Protein AF-A0A2K3K942-F1 (afdb_monomer_lite)

Radius of gyration: 15.58 Å; chains: 1; bounding box: 43×33×28 Å

pLDDT: mean 85.95, std 12.64, range [50.66, 98.12]

Secondary structure (DSSP, 8-state):
----HHHHHHHH-S---SPP--PPPPPHHHHHHHHHHHH---HHHHHHHHHHTTSSEEEHHHHHHHHHIIIIII--HHHHHHHHHHHHHHHHT---TTSSEEEGGGGGGGS-SGGGGG--

InterPro domains:
  IPR019557 Aminotransferase-like, plant mobile domain [PF10536] (1-118)

Structure (mmCIF, N/CA/C/O backbone):
data_AF-A0A2K3K942-F1
#
_entry.id   AF-A0A2K3K942-F1
#
loop_
_atom_site.group_PDB
_atom_site.id
_atom_site.type_symbol
_atom_site.label_atom_id
_atom_site.label_alt_id
_atom_site.label_comp_id
_atom_site.label_asym_id
_atom_site.label_entity_id
_atom_site.label_seq_id
_atom_site.pdbx_PDB_ins_code
_atom_site.Cartn_x
_atom_site.Cartn_y
_atom_site.Cartn_z
_atom_site.occupancy
_atom_site.B_iso_or_equiv
_atom_site.auth_seq_id
_atom_site.auth_comp_id
_atom_site.auth_asym_id
_atom_site.auth_atom_id
_atom_site.pdbx_PDB_model_num
ATOM 1 N N . MET A 1 1 ? 29.417 2.235 -7.199 1.00 54.28 1 MET A N 1
ATOM 2 C CA . MET A 1 1 ? 29.453 0.776 -7.413 1.00 54.28 1 MET A CA 1
ATOM 3 C C . MET A 1 1 ? 28.053 0.394 -7.861 1.00 54.28 1 MET A C 1
ATOM 5 O O . MET A 1 1 ? 27.124 0.711 -7.128 1.00 54.28 1 MET A O 1
ATOM 9 N N . THR A 1 2 ? 27.887 -0.131 -9.074 1.00 69.81 2 THR A N 1
ATOM 10 C CA . THR A 1 2 ? 26.569 -0.403 -9.673 1.00 69.81 2 THR A CA 1
ATOM 11 C C . THR A 1 2 ? 26.481 -1.897 -9.932 1.00 69.81 2 THR A C 1
ATOM 13 O O . THR A 1 2 ? 27.292 -2.411 -10.691 1.00 69.81 2 THR A O 1
ATOM 16 N N . ILE A 1 3 ? 25.547 -2.579 -9.270 1.00 78.38 3 ILE A N 1
ATOM 17 C CA . ILE A 1 3 ? 25.235 -3.989 -9.528 1.00 78.38 3 ILE A CA 1
ATOM 18 C C . ILE A 1 3 ? 24.403 -4.058 -10.811 1.00 78.38 3 ILE A C 1
ATOM 20 O O . ILE A 1 3 ? 23.406 -3.344 -10.940 1.00 78.38 3 ILE A O 1
ATOM 24 N N . THR A 1 4 ? 24.829 -4.886 -11.758 1.00 85.19 4 THR A N 1
ATOM 25 C CA . THR A 1 4 ? 24.139 -5.142 -13.026 1.00 85.19 4 THR A CA 1
ATOM 26 C C . THR A 1 4 ? 23.286 -6.407 -12.947 1.00 85.19 4 THR A C 1
ATOM 28 O O . THR A 1 4 ? 23.370 -7.180 -11.994 1.00 85.19 4 THR A O 1
ATOM 31 N N . LEU A 1 5 ? 22.445 -6.633 -13.960 1.00 77.88 5 LEU A N 1
ATOM 32 C CA . LEU A 1 5 ? 21.646 -7.855 -14.042 1.00 77.88 5 LEU A CA 1
ATOM 33 C C . LEU A 1 5 ? 22.528 -9.111 -14.118 1.00 77.88 5 LEU A C 1
ATOM 35 O O . LEU A 1 5 ? 22.213 -10.103 -13.469 1.00 77.88 5 LEU A O 1
ATOM 39 N N . ASP A 1 6 ? 23.644 -9.042 -14.849 1.00 83.31 6 ASP A N 1
ATOM 40 C CA . ASP A 1 6 ? 24.624 -10.130 -14.941 1.00 83.31 6 ASP A CA 1
ATOM 41 C C . ASP A 1 6 ? 25.218 -10.461 -13.569 1.00 83.31 6 ASP A C 1
ATOM 43 O O . ASP A 1 6 ? 25.315 -11.636 -13.213 1.00 83.31 6 ASP A O 1
ATOM 47 N N . ASP A 1 7 ? 25.530 -9.443 -12.759 1.00 87.88 7 ASP A N 1
ATOM 48 C CA . ASP A 1 7 ? 26.014 -9.642 -11.389 1.00 87.88 7 ASP A CA 1
ATOM 49 C C . ASP A 1 7 ? 24.964 -10.360 -10.522 1.00 87.88 7 ASP A C 1
ATOM 51 O O . ASP A 1 7 ? 25.299 -11.271 -9.765 1.00 87.88 7 ASP A O 1
ATOM 55 N N . VAL A 1 8 ? 23.679 -10.003 -10.656 1.00 79.88 8 VAL A N 1
ATOM 56 C CA . VAL A 1 8 ? 22.571 -10.655 -9.929 1.00 79.88 8 VAL A CA 1
ATOM 57 C C . VAL A 1 8 ? 22.379 -12.104 -10.380 1.00 79.88 8 VAL A C 1
ATOM 59 O O . VAL A 1 8 ? 22.225 -12.987 -9.536 1.00 79.88 8 VAL A O 1
ATOM 62 N N . VAL A 1 9 ? 22.422 -12.369 -11.689 1.00 84.12 9 VAL A N 1
ATOM 63 C CA . VAL A 1 9 ? 22.339 -13.730 -12.246 1.00 84.12 9 VAL A CA 1
ATOM 64 C C . VAL A 1 9 ? 23.506 -14.582 -11.748 1.00 84.12 9 VAL A C 1
ATOM 66 O O . VAL A 1 9 ? 23.304 -15.734 -11.360 1.00 84.12 9 VAL A O 1
ATOM 69 N N . CYS A 1 10 ? 24.713 -14.014 -11.701 1.00 84.62 10 CYS A N 1
ATOM 70 C CA . CYS A 1 10 ? 25.900 -14.698 -11.192 1.00 84.62 10 CYS A CA 1
ATOM 71 C C . CYS A 1 10 ? 25.809 -14.988 -9.690 1.00 84.62 10 CYS A C 1
ATOM 73 O O . CYS A 1 10 ? 26.219 -16.064 -9.266 1.00 84.62 10 CYS A O 1
ATOM 75 N N . LEU A 1 11 ? 25.261 -14.065 -8.895 1.00 87.38 11 LEU A N 1
ATOM 76 C CA . LEU A 1 11 ? 25.101 -14.234 -7.448 1.00 87.38 11 LEU A CA 1
ATOM 77 C C . LEU A 1 11 ? 24.011 -15.242 -7.076 1.00 87.38 11 LEU A C 1
ATOM 79 O O . LEU A 1 11 ? 24.181 -16.008 -6.131 1.00 87.38 11 LEU A O 1
ATOM 83 N N . LEU A 1 12 ? 22.879 -15.217 -7.780 1.00 82.81 12 LEU A N 1
ATOM 84 C CA . LEU A 1 12 ? 21.724 -16.051 -7.445 1.00 82.81 12 LEU A CA 1
ATOM 85 C C . LEU A 1 12 ? 21.748 -17.412 -8.142 1.00 82.81 12 LEU A C 1
ATOM 87 O O . LEU A 1 12 ? 20.989 -18.295 -7.754 1.00 82.81 12 LEU A O 1
ATOM 91 N N . HIS A 1 13 ? 22.579 -17.582 -9.177 1.00 83.31 13 HIS A N 1
ATOM 92 C CA . HIS A 1 13 ? 22.549 -18.738 -10.080 1.00 83.31 13 HIS A CA 1
ATOM 93 C C . HIS A 1 13 ? 21.150 -19.014 -10.666 1.00 83.31 13 HIS A C 1
ATOM 95 O O . HIS A 1 13 ? 20.825 -20.143 -11.034 1.00 83.31 13 HIS A O 1
ATOM 101 N N . LEU A 1 14 ? 20.321 -17.971 -10.767 1.00 78.75 14 LEU A N 1
ATOM 102 C CA . LEU A 1 14 ? 18.968 -18.021 -11.309 1.00 78.75 14 LEU A CA 1
ATOM 103 C C . LEU A 1 14 ? 18.899 -17.130 -12.555 1.00 78.75 14 LEU A C 1
ATOM 105 O O . LEU A 1 14 ? 19.283 -15.959 -12.486 1.00 78.75 14 LEU A O 1
ATOM 109 N N . PRO A 1 15 ? 18.423 -17.648 -13.701 1.00 71.44 15 PRO A N 1
ATOM 110 C CA . PRO A 1 15 ? 18.254 -16.830 -14.891 1.00 71.44 15 PRO A CA 1
ATOM 111 C C . PRO A 1 15 ? 17.123 -15.825 -14.654 1.00 71.44 15 PRO A C 1
ATOM 113 O O . PRO A 1 15 ? 15.970 -16.214 -14.498 1.00 71.44 15 PRO A O 1
ATOM 116 N N . VAL A 1 16 ? 17.435 -14.529 -14.658 1.00 71.19 16 VAL A N 1
ATOM 117 C CA . VAL A 1 16 ? 16.412 -13.479 -14.571 1.00 71.19 16 VAL A CA 1
ATOM 118 C C . VAL A 1 16 ? 15.785 -13.310 -15.958 1.00 71.19 16 VAL A C 1
ATOM 120 O O . VAL A 1 16 ? 16.391 -12.712 -16.845 1.00 71.19 16 VAL A O 1
ATOM 123 N N . ARG A 1 17 ? 14.596 -13.889 -16.173 1.00 66.62 17 ARG A N 1
ATOM 124 C CA . ARG A 1 17 ? 13.886 -13.907 -17.472 1.00 66.62 17 ARG A CA 1
ATOM 125 C C . ARG A 1 17 ? 12.566 -13.127 -17.476 1.00 66.62 17 ARG A C 1
ATOM 127 O O . ARG A 1 17 ? 11.721 -13.354 -18.337 1.00 66.62 17 ARG A O 1
ATOM 134 N N . SER A 1 18 ? 12.415 -12.173 -16.563 1.00 64.19 18 SER A N 1
ATOM 135 C CA . SER A 1 18 ? 11.151 -11.464 -16.357 1.00 64.19 18 SER A CA 1
ATOM 136 C C . SER A 1 18 ? 11.117 -10.061 -16.978 1.00 64.19 18 SER A C 1
ATOM 138 O O . SER A 1 18 ? 12.139 -9.480 -17.351 1.00 64.19 18 SER A O 1
ATOM 140 N N . HIS A 1 19 ? 9.909 -9.503 -17.069 1.00 67.38 19 HIS A N 1
ATOM 141 C CA . HIS A 1 19 ? 9.670 -8.126 -17.482 1.00 67.38 19 HIS A CA 1
ATOM 142 C C . HIS A 1 19 ? 10.004 -7.172 -16.335 1.00 67.38 19 HIS A C 1
ATOM 144 O O . HIS A 1 19 ? 9.436 -7.263 -15.246 1.00 67.38 19 HIS A O 1
ATOM 150 N N . PHE A 1 20 ? 10.896 -6.214 -16.587 1.00 71.06 20 PHE A N 1
ATOM 151 C CA . PHE A 1 20 ? 11.169 -5.154 -15.623 1.00 71.06 20 PHE A CA 1
ATOM 152 C C . PHE A 1 20 ? 9.933 -4.283 -15.424 1.00 71.06 20 PHE A C 1
ATOM 154 O O . PHE A 1 20 ? 9.409 -3.692 -16.369 1.00 71.06 20 PHE A O 1
ATOM 161 N N . TYR A 1 21 ? 9.503 -4.152 -14.173 1.00 74.44 21 TYR A N 1
ATOM 162 C CA . TYR A 1 21 ? 8.497 -3.172 -13.805 1.00 74.44 21 TYR A CA 1
ATOM 163 C C . TYR A 1 21 ? 9.176 -1.829 -13.525 1.00 74.44 21 TYR A C 1
ATOM 165 O O . TYR A 1 21 ? 9.931 -1.691 -12.563 1.00 74.44 21 TYR A O 1
ATOM 173 N N . THR A 1 22 ? 8.910 -0.835 -14.375 1.00 80.19 22 THR A N 1
ATOM 174 C CA . THR A 1 22 ? 9.353 0.546 -14.145 1.00 80.19 22 THR A CA 1
ATOM 175 C C . THR A 1 22 ? 8.206 1.318 -13.494 1.00 80.19 22 THR A C 1
ATOM 177 O O . THR A 1 22 ? 7.234 1.641 -14.179 1.00 80.19 22 THR A O 1
ATOM 180 N N . PRO A 1 23 ? 8.268 1.608 -12.183 1.00 79.00 23 PRO A N 1
ATOM 181 C CA . PRO A 1 23 ? 7.175 2.273 -11.492 1.00 79.00 23 PRO A CA 1
ATOM 182 C C . PRO A 1 23 ? 7.074 3.742 -11.923 1.00 79.00 23 PRO A C 1
ATOM 184 O O . PRO A 1 23 ? 8.053 4.488 -11.879 1.00 79.00 23 PRO A O 1
ATOM 187 N N . VAL A 1 24 ? 5.870 4.184 -12.278 1.00 88.06 24 VAL A N 1
ATOM 188 C CA . VAL A 1 24 ? 5.585 5.596 -12.563 1.00 88.06 24 VAL A CA 1
ATOM 189 C C . VAL A 1 24 ? 5.166 6.287 -11.270 1.00 88.06 24 VAL A C 1
ATOM 191 O O . VAL A 1 24 ? 4.345 5.757 -10.525 1.00 88.06 24 VAL A O 1
ATOM 194 N N . SER A 1 25 ? 5.732 7.460 -10.983 1.00 89.25 25 SER A N 1
ATOM 195 C CA . SER A 1 25 ? 5.326 8.261 -9.824 1.00 89.25 25 SER A CA 1
ATOM 196 C C . SER A 1 25 ? 3.832 8.577 -9.877 1.00 89.25 25 SER A C 1
ATOM 198 O O . SER A 1 25 ? 3.313 8.958 -10.925 1.00 89.25 25 SER A O 1
ATOM 200 N N . VAL A 1 26 ? 3.156 8.453 -8.738 1.00 93.06 26 VAL A N 1
ATOM 201 C CA . VAL A 1 26 ? 1.724 8.743 -8.621 1.00 93.06 26 VAL A CA 1
ATOM 202 C C . VAL A 1 26 ? 1.502 10.100 -7.963 1.00 93.06 26 VAL A C 1
ATOM 204 O O . VAL A 1 26 ? 2.205 10.488 -7.028 1.00 93.06 26 VAL A O 1
ATOM 207 N N . THR A 1 27 ?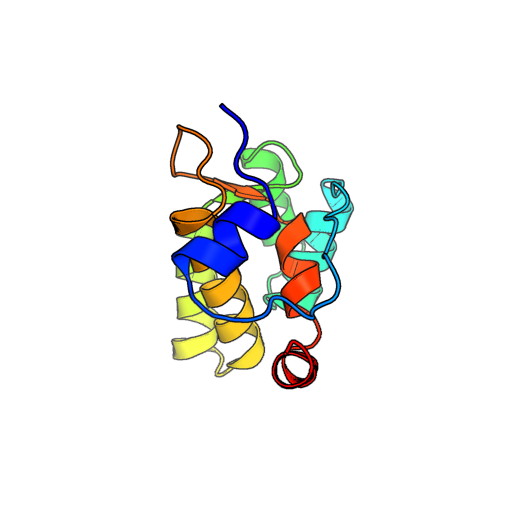 0.509 10.833 -8.455 1.00 96.06 27 THR A N 1
ATOM 208 C CA . THR A 1 27 ? -0.018 12.025 -7.780 1.00 96.06 27 THR A CA 1
ATOM 209 C C . THR A 1 27 ? -0.742 11.631 -6.491 1.00 96.06 27 THR A C 1
ATOM 211 O O . THR A 1 27 ? -1.089 10.467 -6.289 1.00 96.06 27 THR A O 1
ATOM 214 N N . GLN A 1 28 ? -1.016 12.606 -5.622 1.00 96.69 28 GLN A N 1
ATOM 215 C CA . GLN A 1 28 ? -1.814 12.370 -4.418 1.00 96.69 28 GLN A CA 1
ATOM 216 C C . GLN A 1 28 ? -3.189 11.774 -4.751 1.00 96.69 28 GLN A C 1
ATOM 218 O O . GLN A 1 28 ? -3.566 10.766 -4.167 1.00 96.69 28 GLN A O 1
ATOM 223 N N . GLU A 1 29 ? -3.906 12.341 -5.723 1.00 97.44 29 GLU A N 1
ATOM 224 C CA . GLU A 1 29 ? -5.234 11.852 -6.115 1.00 97.44 29 GLU A CA 1
ATOM 225 C C . GLU A 1 29 ? -5.189 10.408 -6.633 1.00 97.44 29 GLU A C 1
ATOM 227 O O . GLU A 1 29 ? -6.043 9.582 -6.308 1.00 97.44 29 GLU A O 1
ATOM 232 N N . GLN A 1 30 ? -4.142 10.064 -7.388 1.00 96.94 30 GLN A N 1
ATOM 233 C CA . GLN A 1 30 ? -3.917 8.689 -7.829 1.00 96.94 30 GLN A CA 1
ATOM 234 C C . GLN A 1 30 ? -3.602 7.761 -6.653 1.00 96.94 30 GLN A C 1
ATOM 236 O O . GLN A 1 30 ? -4.122 6.651 -6.617 1.00 96.94 30 GLN A O 1
ATOM 241 N N . ALA A 1 31 ? -2.804 8.197 -5.676 1.00 96.44 31 ALA A N 1
ATOM 242 C CA . ALA A 1 31 ? -2.531 7.413 -4.472 1.00 96.44 31 ALA A CA 1
ATOM 243 C C . ALA A 1 31 ? -3.803 7.170 -3.642 1.00 96.44 31 ALA A C 1
ATOM 245 O O . ALA A 1 31 ? -4.023 6.050 -3.182 1.00 96.44 31 ALA A O 1
ATOM 246 N N . VAL A 1 32 ? -4.670 8.180 -3.513 1.00 98.12 32 VAL A N 1
ATOM 247 C CA . VAL A 1 32 ? -5.985 8.050 -2.867 1.00 98.12 32 VAL A CA 1
ATOM 248 C C . VAL A 1 32 ? -6.856 7.050 -3.617 1.00 98.12 32 VAL A C 1
ATOM 250 O O . VAL A 1 32 ? -7.375 6.115 -3.013 1.00 98.12 32 VAL A O 1
ATOM 253 N N . THR A 1 33 ? -6.963 7.198 -4.937 1.00 97.75 33 THR A N 1
ATOM 254 C CA . THR A 1 33 ? -7.744 6.288 -5.788 1.00 97.75 33 THR A CA 1
ATOM 255 C C . THR A 1 33 ? -7.253 4.848 -5.651 1.00 97.75 33 THR A C 1
ATOM 257 O O . THR A 1 33 ? -8.051 3.934 -5.459 1.00 97.75 33 THR A O 1
ATOM 260 N N . LEU A 1 34 ? -5.934 4.646 -5.673 1.00 96.81 34 LEU A N 1
ATOM 261 C CA . LEU A 1 34 ? -5.305 3.340 -5.500 1.00 96.81 34 LEU A CA 1
ATOM 262 C C . LEU A 1 34 ? -5.606 2.733 -4.124 1.00 96.81 34 LEU A C 1
ATOM 264 O O . LEU A 1 34 ? -5.938 1.553 -4.045 1.00 96.81 34 LEU A O 1
ATOM 268 N N . ALA A 1 35 ? -5.536 3.519 -3.050 1.00 97.25 35 ALA A N 1
ATOM 269 C CA . ALA A 1 35 ? -5.880 3.058 -1.707 1.00 97.25 35 ALA A CA 1
ATOM 270 C C . ALA A 1 35 ? -7.357 2.648 -1.588 1.00 97.25 35 ALA A C 1
ATOM 272 O O . ALA A 1 35 ? -7.665 1.609 -1.004 1.00 97.25 35 ALA A O 1
ATOM 273 N N . VAL A 1 36 ? -8.270 3.423 -2.174 1.00 97.75 36 VAL A N 1
ATOM 274 C CA . VAL A 1 36 ? -9.701 3.088 -2.189 1.00 97.75 36 VAL A CA 1
ATOM 275 C C . VAL A 1 36 ? -9.947 1.797 -2.968 1.00 97.75 36 VAL A C 1
ATOM 277 O O . VAL A 1 36 ? -10.599 0.882 -2.467 1.00 97.75 36 VAL A O 1
ATOM 280 N N . GLU A 1 37 ? -9.391 1.700 -4.175 1.00 96.75 37 GLU A N 1
ATOM 281 C CA . GLU A 1 37 ? -9.623 0.576 -5.085 1.00 96.75 37 GLU A CA 1
ATOM 282 C C . GLU A 1 37 ? -8.987 -0.726 -4.580 1.00 96.75 37 GLU A C 1
ATOM 284 O O . GLU A 1 37 ? -9.612 -1.783 -4.622 1.00 96.75 37 GLU A O 1
ATOM 289 N N . LEU A 1 38 ? -7.739 -0.665 -4.109 1.00 96.56 38 LEU A N 1
ATOM 290 C CA . LEU A 1 38 ? -6.921 -1.858 -3.879 1.00 96.56 38 LEU A CA 1
ATOM 291 C C . LEU A 1 38 ? -6.751 -2.214 -2.399 1.00 96.56 38 LEU A C 1
ATOM 293 O O . LEU A 1 38 ? -6.510 -3.382 -2.096 1.00 96.56 38 LEU A O 1
ATOM 297 N N . LEU A 1 39 ? -6.884 -1.250 -1.481 1.00 96.56 39 LEU A N 1
ATOM 298 C CA . LEU A 1 39 ? -6.851 -1.500 -0.031 1.00 96.56 39 LEU A CA 1
ATOM 299 C C . LEU A 1 39 ? -8.246 -1.464 0.603 1.00 96.56 39 LEU A C 1
ATOM 301 O O . LEU A 1 39 ? -8.386 -1.778 1.784 1.00 96.56 39 LEU A O 1
ATOM 305 N N . GLY A 1 40 ? -9.286 -1.109 -0.156 1.00 95.88 40 GLY A N 1
ATOM 306 C CA . GLY A 1 40 ? -10.656 -1.043 0.351 1.00 95.88 40 GLY A CA 1
ATOM 307 C C . GLY A 1 40 ? -10.866 0.064 1.386 1.00 95.88 40 GLY A C 1
ATOM 308 O O . GLY A 1 40 ? -11.765 -0.051 2.225 1.00 95.88 40 GLY A O 1
ATOM 309 N N . GLU A 1 41 ? -10.028 1.100 1.349 1.00 96.56 41 GLU A N 1
ATOM 310 C CA . GLU A 1 41 ? -10.096 2.254 2.242 1.00 96.56 41 GLU A CA 1
ATOM 311 C C . GLU A 1 41 ? -11.175 3.248 1.805 1.00 96.56 41 GLU A C 1
ATOM 313 O O . GLU A 1 41 ? -11.607 3.276 0.653 1.00 96.56 41 GLU A O 1
ATOM 318 N N . SER A 1 42 ? -11.617 4.099 2.732 1.00 96.94 42 SER A N 1
ATOM 319 C CA . SER A 1 42 ? -12.489 5.219 2.364 1.00 96.94 42 SER A CA 1
ATOM 320 C C . SER A 1 42 ? -11.677 6.354 1.740 1.00 96.94 42 SER A C 1
ATOM 322 O O . SER A 1 42 ? -10.538 6.606 2.145 1.00 96.94 42 SER A O 1
ATOM 324 N N . TYR A 1 43 ? -12.282 7.073 0.791 1.00 97.81 43 TYR A N 1
ATOM 325 C CA . TYR A 1 43 ? -11.636 8.200 0.114 1.00 97.81 43 TYR A CA 1
ATOM 326 C C . TYR A 1 43 ? -11.122 9.247 1.109 1.00 97.81 43 TYR A C 1
ATOM 328 O O . TYR A 1 43 ? -9.965 9.646 1.041 1.00 97.81 43 TYR A O 1
ATOM 336 N N . GLU A 1 44 ? -11.943 9.639 2.087 1.00 97.25 44 GLU A N 1
ATOM 337 C CA . GLU A 1 44 ? -11.572 10.645 3.090 1.00 97.25 44 GLU A CA 1
ATOM 338 C C . GLU A 1 44 ? -10.381 10.211 3.953 1.00 97.25 44 GLU A C 1
ATOM 340 O O . GLU A 1 44 ? -9.498 11.016 4.260 1.00 97.25 44 GLU A O 1
ATOM 345 N N . PHE A 1 45 ? -10.336 8.933 4.337 1.00 95.94 45 PHE A N 1
ATOM 346 C CA . PHE A 1 45 ? -9.259 8.398 5.164 1.00 95.94 45 PHE A CA 1
ATOM 347 C C . PHE A 1 45 ? -7.952 8.285 4.376 1.00 95.94 45 PHE A C 1
ATOM 349 O O . PHE A 1 45 ? -6.900 8.704 4.862 1.00 95.94 45 PHE A O 1
ATOM 356 N N . ALA A 1 46 ? -8.029 7.810 3.132 1.00 97.00 46 ALA A N 1
ATOM 357 C CA . ALA A 1 46 ? -6.895 7.769 2.218 1.00 97.00 46 ALA A CA 1
ATOM 358 C C . ALA A 1 46 ? -6.379 9.180 1.882 1.00 97.00 46 ALA A C 1
ATOM 360 O O . ALA A 1 46 ? -5.168 9.409 1.870 1.00 97.00 46 ALA A O 1
ATOM 361 N N . LEU A 1 47 ? -7.270 10.154 1.672 1.00 97.50 47 LEU A N 1
ATOM 362 C CA . LEU A 1 47 ? -6.900 11.546 1.415 1.00 97.50 47 LEU A CA 1
ATOM 363 C C . LEU A 1 47 ? -6.183 12.173 2.611 1.00 97.50 47 LEU A C 1
ATOM 365 O O . LEU A 1 47 ? -5.174 12.858 2.435 1.00 97.50 47 LEU A O 1
ATOM 369 N N . ARG A 1 48 ? -6.679 11.932 3.828 1.00 96.69 48 ARG A N 1
ATOM 370 C CA . ARG A 1 48 ? -6.049 12.433 5.055 1.00 96.69 48 ARG A CA 1
ATOM 371 C C . ARG A 1 48 ? -4.641 11.872 5.224 1.00 96.69 48 ARG A C 1
ATOM 373 O O . ARG A 1 48 ? -3.718 12.641 5.488 1.00 96.69 48 ARG A O 1
ATOM 380 N N . GLU A 1 49 ? -4.484 10.564 5.046 1.00 96.12 49 GLU A N 1
ATOM 381 C CA . GLU A 1 49 ? -3.184 9.905 5.172 1.00 96.12 49 GLU A CA 1
ATOM 382 C C . GLU A 1 49 ? -2.194 10.424 4.126 1.00 96.12 49 GLU A C 1
ATOM 384 O O . GLU A 1 49 ? -1.117 10.912 4.466 1.00 96.12 49 GLU A O 1
ATOM 389 N N . THR A 1 50 ? -2.577 10.390 2.850 1.00 94.69 50 THR A N 1
ATOM 390 C CA . THR A 1 50 ? -1.714 10.837 1.747 1.00 94.69 50 THR A CA 1
ATOM 391 C C . THR A 1 50 ? -1.321 12.307 1.892 1.00 94.69 50 THR A C 1
ATOM 393 O O . THR A 1 50 ? -0.147 12.648 1.748 1.00 94.69 50 THR A O 1
ATOM 396 N N . SER A 1 51 ? -2.249 13.182 2.295 1.00 94.62 51 SER A N 1
ATOM 397 C CA . SER A 1 51 ? -1.947 14.592 2.594 1.00 94.62 51 SER A CA 1
ATOM 398 C C . SER A 1 51 ? -0.884 14.738 3.689 1.00 94.62 51 SER A C 1
ATOM 400 O O . SER A 1 51 ? 0.023 15.562 3.565 1.00 94.62 51 SER A O 1
ATOM 402 N N . ALA A 1 52 ? -0.952 13.920 4.745 1.00 92.94 52 ALA A N 1
ATOM 403 C CA . ALA A 1 52 ? 0.012 13.948 5.844 1.00 92.94 52 ALA A CA 1
ATOM 404 C C . ALA A 1 52 ? 1.404 13.428 5.434 1.00 92.94 52 ALA A C 1
ATOM 406 O O . ALA A 1 52 ? 2.423 13.891 5.954 1.00 92.94 52 ALA A O 1
ATOM 407 N N . GLN A 1 53 ? 1.470 12.500 4.474 1.00 89.44 53 GLN A N 1
ATOM 408 C CA . GLN A 1 53 ? 2.713 11.838 4.059 1.00 89.44 53 GLN A CA 1
ATOM 409 C C . GLN A 1 53 ? 3.372 12.434 2.803 1.00 89.44 53 GLN A C 1
ATOM 411 O O . GLN A 1 53 ? 4.298 11.832 2.264 1.00 89.44 53 GLN A O 1
ATOM 416 N N . ARG A 1 54 ? 3.003 13.661 2.399 1.00 86.62 54 ARG A N 1
ATOM 417 C CA . ARG A 1 54 ? 3.498 14.372 1.192 1.00 86.62 54 ARG A CA 1
ATOM 418 C C . ARG A 1 54 ? 2.933 13.839 -0.133 1.00 86.62 54 ARG A C 1
ATOM 420 O O . ARG A 1 54 ? 3.636 13.772 -1.140 1.00 86.62 54 ARG A O 1
ATOM 427 N N . GLY A 1 55 ? 1.654 13.494 -0.146 1.00 89.75 55 GLY A N 1
ATOM 428 C CA . GLY A 1 55 ? 0.913 13.119 -1.344 1.00 89.75 55 GLY A CA 1
ATOM 429 C C . GLY A 1 55 ? 1.038 11.634 -1.657 1.00 89.75 55 GLY A C 1
ATOM 430 O O . GLY A 1 55 ? 0.362 10.824 -1.043 1.00 89.75 55 GLY A O 1
ATOM 431 N N . GLY A 1 56 ? 1.885 11.260 -2.617 1.00 91.56 56 GLY A N 1
ATOM 432 C CA . GLY A 1 56 ? 1.973 9.896 -3.170 1.00 91.56 56 GLY A CA 1
ATOM 433 C C . GLY A 1 56 ? 2.463 8.791 -2.219 1.00 91.56 56 GLY A C 1
ATOM 434 O O . GLY A 1 56 ? 2.865 7.729 -2.683 1.00 91.56 56 GLY A O 1
ATOM 435 N N . TYR A 1 57 ? 2.464 9.024 -0.909 1.00 92.19 57 TYR A N 1
ATOM 436 C CA . TYR A 1 57 ? 2.978 8.115 0.109 1.00 92.19 57 TYR A CA 1
ATOM 437 C C . TYR A 1 57 ? 1.909 7.809 1.156 1.00 92.19 57 TYR A C 1
ATOM 439 O O . TYR A 1 57 ? 0.972 8.575 1.362 1.00 92.19 57 TYR A O 1
ATOM 447 N N . CYS A 1 58 ? 2.105 6.710 1.870 1.00 92.31 58 CYS A N 1
ATOM 448 C CA . CYS A 1 58 ? 1.362 6.351 3.074 1.00 92.31 58 CYS A CA 1
ATOM 449 C C . CYS A 1 58 ? 2.341 5.863 4.146 1.00 92.31 58 CYS A C 1
ATOM 451 O O . CYS A 1 58 ? 3.468 5.469 3.833 1.00 92.31 58 CYS A O 1
ATOM 453 N N . SER A 1 59 ? 1.957 5.923 5.416 1.00 92.19 59 SER A N 1
ATOM 454 C CA . SER A 1 59 ? 2.793 5.408 6.496 1.00 92.19 59 SER A CA 1
ATOM 455 C C . SER A 1 59 ? 2.695 3.887 6.606 1.00 92.19 59 SER A C 1
ATOM 457 O O . SER A 1 59 ? 1.662 3.279 6.316 1.00 92.19 59 SER A O 1
ATOM 459 N N . GLN A 1 60 ? 3.773 3.257 7.075 1.00 90.06 60 GLN A N 1
ATOM 460 C CA . GLN A 1 60 ? 3.764 1.819 7.364 1.00 90.06 60 GLN A CA 1
ATOM 461 C C . GLN A 1 60 ? 2.746 1.457 8.451 1.00 90.06 60 GLN A C 1
ATOM 463 O O . GLN A 1 60 ? 2.082 0.430 8.348 1.00 90.06 60 GLN A O 1
ATOM 468 N N . GLN A 1 61 ? 2.586 2.317 9.463 1.00 92.19 61 GLN A N 1
ATOM 469 C CA . GLN A 1 61 ? 1.583 2.121 10.509 1.00 92.19 61 GLN A CA 1
ATOM 470 C C . GLN A 1 61 ? 0.174 2.069 9.909 1.00 92.19 61 GLN A C 1
ATOM 472 O O . GLN A 1 61 ? -0.578 1.136 10.181 1.00 92.19 61 GLN A O 1
ATOM 477 N N . TRP A 1 62 ? -0.163 3.030 9.049 1.00 95.00 62 TRP A N 1
ATOM 478 C CA . TRP A 1 62 ? -1.468 3.075 8.401 1.00 95.00 62 TRP A CA 1
ATOM 479 C C . TRP A 1 62 ? -1.734 1.833 7.536 1.00 95.00 62 TRP A C 1
ATOM 481 O O . TRP A 1 62 ? -2.826 1.265 7.593 1.00 95.00 62 TRP A O 1
ATOM 491 N N . LEU A 1 63 ? -0.724 1.353 6.799 1.00 94.62 63 LEU A N 1
ATOM 492 C CA . LEU A 1 63 ? -0.818 0.103 6.033 1.00 94.62 63 LEU A CA 1
ATOM 493 C C . LEU A 1 63 ? -1.038 -1.118 6.928 1.00 94.62 63 LEU A C 1
ATOM 495 O O . LEU A 1 63 ? -1.852 -1.980 6.594 1.00 94.62 63 LEU A O 1
ATOM 499 N N . TYR A 1 64 ? -0.346 -1.194 8.065 1.00 94.12 64 TYR A N 1
ATOM 500 C CA . TYR A 1 64 ? -0.518 -2.286 9.019 1.00 94.12 64 TYR A CA 1
ATOM 501 C C . TYR A 1 64 ? -1.935 -2.311 9.600 1.00 94.12 64 TYR A C 1
ATOM 503 O O . TYR A 1 64 ? -2.574 -3.363 9.645 1.00 94.12 64 TYR A O 1
ATOM 511 N N . GLU A 1 65 ? -2.467 -1.150 9.980 1.00 95.56 65 GLU A N 1
ATOM 512 C CA . GLU A 1 65 ? -3.842 -1.035 10.462 1.00 95.56 65 GLU A CA 1
ATOM 513 C C . GLU A 1 65 ? -4.860 -1.383 9.364 1.00 95.56 65 GLU A C 1
ATOM 515 O O . GLU A 1 65 ? -5.838 -2.082 9.630 1.00 95.56 65 GLU A O 1
ATOM 520 N N . SER A 1 66 ? -4.622 -0.947 8.121 1.00 95.69 66 SER A N 1
ATOM 521 C CA . SER A 1 66 ? -5.442 -1.312 6.957 1.00 95.69 66 SER A CA 1
ATOM 522 C C . SER A 1 66 ? -5.468 -2.825 6.737 1.00 95.69 66 SER A C 1
ATOM 524 O O . SER A 1 66 ? -6.539 -3.425 6.611 1.00 95.69 66 SER A O 1
ATOM 526 N N . TYR A 1 67 ? -4.297 -3.466 6.776 1.00 96.06 67 TYR A N 1
ATOM 527 C CA . TYR A 1 67 ? -4.158 -4.918 6.713 1.00 96.06 67 TYR A CA 1
ATOM 528 C C . TYR A 1 67 ? -4.958 -5.603 7.825 1.00 96.06 67 TYR A C 1
ATOM 530 O O . TYR A 1 67 ? -5.775 -6.478 7.538 1.00 96.06 67 TYR A O 1
ATOM 538 N N . GLN A 1 68 ? -4.784 -5.180 9.080 1.00 97.06 68 GLN A N 1
ATOM 539 C CA . GLN A 1 68 ? -5.488 -5.770 10.218 1.00 97.06 68 GLN A CA 1
ATOM 540 C C . GLN A 1 68 ? -7.007 -5.604 10.114 1.00 97.06 68 GLN A C 1
ATOM 542 O O . GLN A 1 68 ? -7.735 -6.558 10.386 1.00 97.06 68 GLN A O 1
ATOM 547 N N . ARG A 1 69 ? -7.499 -4.428 9.700 1.00 96.69 69 ARG A N 1
ATOM 548 C CA . ARG A 1 69 ? -8.936 -4.198 9.475 1.00 96.69 69 ARG A CA 1
ATOM 549 C C . ARG A 1 69 ? -9.477 -5.120 8.391 1.00 96.69 69 ARG A C 1
ATOM 551 O O . ARG A 1 69 ? -10.479 -5.803 8.599 1.00 96.69 69 ARG A O 1
ATOM 558 N N . ASN A 1 70 ? -8.796 -5.189 7.254 1.00 97.00 70 ASN A N 1
ATOM 559 C CA . ASN A 1 70 ? -9.229 -6.028 6.145 1.00 97.00 70 ASN A CA 1
ATOM 560 C C . ASN A 1 70 ? -9.190 -7.524 6.486 1.00 97.00 70 ASN A C 1
ATOM 562 O O . ASN A 1 70 ? -10.141 -8.232 6.156 1.00 97.00 70 ASN A O 1
ATOM 566 N N . ALA A 1 71 ? -8.149 -7.995 7.175 1.00 96.50 71 ALA A N 1
ATOM 567 C CA . ALA A 1 71 ? -7.982 -9.402 7.534 1.00 96.50 71 ALA A CA 1
ATOM 568 C C . ALA A 1 71 ? -8.914 -9.847 8.672 1.00 96.50 71 ALA A C 1
ATOM 570 O O . ALA A 1 71 ? -9.539 -10.899 8.570 1.00 96.50 71 ALA A O 1
ATOM 571 N N . ASN A 1 72 ? -9.021 -9.052 9.742 1.00 96.38 72 ASN A N 1
ATOM 572 C CA . ASN A 1 72 ? -9.661 -9.489 10.987 1.00 96.38 72 ASN A CA 1
ATOM 573 C C . ASN A 1 72 ? -11.108 -9.007 11.144 1.00 96.38 72 ASN A C 1
ATOM 575 O O . ASN A 1 72 ? -11.886 -9.665 11.828 1.00 96.38 72 ASN A O 1
ATOM 579 N N . LEU A 1 73 ? -11.470 -7.859 10.558 1.00 95.56 73 LEU A N 1
ATOM 580 C CA . LEU A 1 73 ? -12.805 -7.266 10.715 1.00 95.56 73 LEU A CA 1
ATOM 581 C C . LEU A 1 73 ? -13.676 -7.456 9.471 1.00 95.56 73 LEU A C 1
ATOM 583 O O . LEU A 1 73 ? -14.847 -7.803 9.596 1.00 95.56 73 LEU A O 1
ATOM 587 N N . TYR A 1 74 ? -13.125 -7.224 8.276 1.00 96.00 74 TYR A N 1
ATOM 588 C CA . TYR A 1 74 ? -13.924 -7.191 7.044 1.00 96.00 74 TYR A CA 1
ATOM 589 C C . TYR A 1 74 ? -13.869 -8.471 6.203 1.00 96.00 74 TYR A C 1
ATOM 591 O O . TYR A 1 74 ? -14.679 -8.613 5.290 1.00 96.00 74 TYR A O 1
ATOM 599 N N . GLY A 1 75 ? -12.917 -9.377 6.455 1.00 93.94 75 GLY A N 1
ATOM 600 C CA . GLY A 1 75 ? -12.715 -10.581 5.637 1.00 93.94 75 GLY A CA 1
ATOM 601 C C . GLY A 1 75 ? -12.303 -10.286 4.186 1.00 93.94 75 GLY A C 1
ATOM 602 O O . GLY A 1 75 ? -12.510 -11.109 3.296 1.00 93.94 75 GLY A O 1
ATOM 603 N N . ARG A 1 76 ? -11.737 -9.103 3.918 1.00 95.44 76 ARG A N 1
ATOM 604 C CA . ARG A 1 76 ? -11.303 -8.656 2.584 1.00 95.44 76 ARG A CA 1
ATOM 605 C C . ARG A 1 76 ? -9.859 -9.082 2.332 1.00 95.44 76 ARG A C 1
ATOM 607 O O . ARG A 1 76 ? -8.946 -8.254 2.325 1.00 95.44 76 ARG A O 1
ATOM 614 N N . PHE A 1 77 ? -9.647 -10.382 2.148 1.00 94.12 77 PHE A N 1
ATOM 615 C CA . PHE A 1 77 ? -8.302 -10.957 2.063 1.00 94.12 77 PHE A CA 1
ATOM 616 C C . PHE A 1 77 ? -7.471 -10.423 0.895 1.00 94.12 77 PHE A C 1
ATOM 618 O O . PHE A 1 77 ? -6.276 -10.220 1.073 1.00 94.12 77 PHE A O 1
ATOM 625 N N . ASP A 1 78 ? -8.082 -10.090 -0.244 1.00 93.69 78 ASP A N 1
ATOM 626 C CA . ASP A 1 78 ? -7.347 -9.483 -1.360 1.00 93.69 78 ASP A CA 1
ATOM 627 C C . ASP A 1 78 ? -6.797 -8.095 -0.996 1.00 93.69 78 ASP A C 1
ATOM 629 O O . ASP A 1 78 ? -5.660 -7.761 -1.323 1.00 93.69 78 ASP A O 1
ATOM 633 N N . CYS A 1 79 ? -7.580 -7.282 -0.280 1.00 95.69 79 CYS A N 1
ATOM 634 C CA . CYS A 1 79 ? -7.138 -5.969 0.203 1.00 95.69 79 CYS A CA 1
ATOM 635 C C . CYS A 1 79 ? -6.035 -6.120 1.257 1.00 95.69 79 CYS A C 1
ATOM 637 O O . CYS 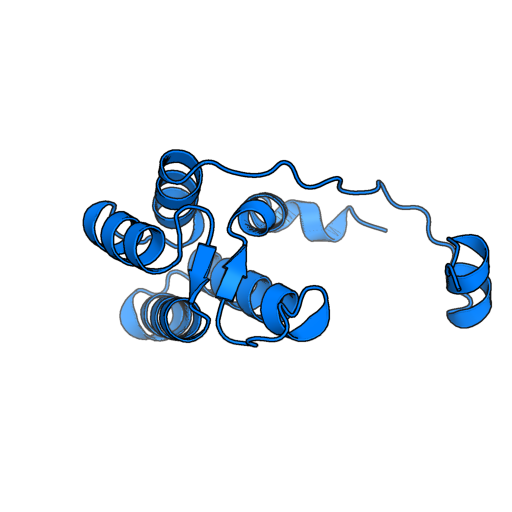A 1 79 ? -5.019 -5.426 1.207 1.00 95.69 79 CYS A O 1
ATOM 639 N N . ALA A 1 80 ? -6.207 -7.072 2.179 1.00 95.94 80 AL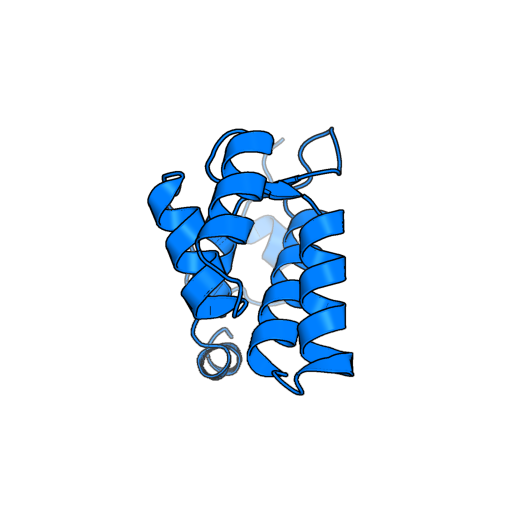A A N 1
ATOM 640 C CA . ALA A 1 80 ? -5.201 -7.395 3.183 1.00 95.94 80 ALA A CA 1
ATOM 641 C C . ALA A 1 80 ? -3.886 -7.857 2.530 1.00 95.94 80 ALA A C 1
ATOM 643 O O . ALA A 1 80 ? -2.819 -7.353 2.875 1.00 95.94 80 ALA A O 1
ATOM 644 N N . ALA A 1 81 ? -3.953 -8.750 1.541 1.00 94.81 81 ALA A N 1
ATOM 645 C CA . ALA A 1 81 ? -2.790 -9.238 0.811 1.00 94.81 81 ALA A CA 1
ATOM 646 C C . ALA A 1 81 ? -2.034 -8.089 0.126 1.00 94.81 81 ALA A C 1
ATOM 648 O O . ALA A 1 81 ? -0.822 -7.975 0.301 1.00 94.81 81 ALA A O 1
ATOM 649 N N . ARG A 1 82 ? -2.737 -7.185 -0.572 1.00 95.25 82 ARG A N 1
ATOM 650 C CA . ARG A 1 82 ? -2.118 -6.006 -1.208 1.00 95.25 82 ARG A CA 1
ATOM 651 C C . ARG A 1 82 ? -1.475 -5.062 -0.192 1.00 95.25 82 ARG A C 1
ATOM 653 O O . ARG A 1 82 ? -0.359 -4.603 -0.422 1.00 95.25 82 ARG A O 1
ATOM 660 N N . GLY A 1 83 ? -2.137 -4.813 0.940 1.00 94.88 83 GLY A N 1
ATOM 661 C CA . GLY A 1 83 ? -1.586 -4.000 2.030 1.00 94.88 83 GLY A CA 1
ATOM 662 C C . GLY A 1 83 ? -0.318 -4.608 2.630 1.00 94.88 83 GLY A C 1
ATOM 663 O O . GLY A 1 83 ? 0.683 -3.912 2.805 1.00 94.88 83 GLY A O 1
ATOM 664 N N . TRP A 1 84 ? -0.322 -5.922 2.866 1.00 92.69 84 TRP A N 1
ATOM 665 C CA . TRP A 1 84 ? 0.839 -6.656 3.370 1.00 92.69 84 TRP A CA 1
ATOM 666 C C . TRP A 1 84 ? 2.008 -6.646 2.379 1.00 92.69 84 TRP A C 1
ATOM 668 O O . TRP A 1 84 ? 3.138 -6.343 2.759 1.00 92.69 84 TRP A O 1
ATOM 678 N N . MET A 1 85 ? 1.747 -6.927 1.100 1.00 91.94 85 MET A N 1
ATOM 679 C CA . MET A 1 85 ? 2.772 -6.903 0.052 1.00 91.94 85 MET A CA 1
ATOM 680 C C . MET A 1 85 ? 3.387 -5.510 -0.109 1.00 91.94 85 MET A C 1
ATOM 682 O O . MET A 1 85 ? 4.611 -5.387 -0.192 1.00 91.94 85 MET A O 1
ATOM 686 N N . LEU A 1 86 ? 2.564 -4.455 -0.082 1.00 92.06 86 LEU A N 1
ATOM 687 C CA . LEU A 1 86 ? 3.054 -3.080 -0.131 1.00 92.06 86 LEU A CA 1
ATOM 688 C C . LEU A 1 86 ? 3.947 -2.759 1.074 1.00 92.06 86 LEU A C 1
ATOM 690 O O . LEU A 1 86 ? 5.024 -2.187 0.901 1.00 92.06 86 LEU A O 1
ATOM 694 N N . MET A 1 87 ? 3.543 -3.171 2.277 1.00 89.69 87 MET A N 1
ATOM 695 C CA . MET A 1 87 ? 4.353 -3.000 3.483 1.00 89.69 87 MET A CA 1
ATOM 696 C C . MET A 1 87 ? 5.700 -3.725 3.361 1.00 89.69 87 MET A C 1
ATOM 698 O O . MET A 1 87 ? 6.739 -3.124 3.625 1.00 89.69 87 MET A O 1
ATOM 702 N N . MET A 1 88 ? 5.711 -4.974 2.881 1.00 87.88 88 MET A N 1
ATOM 703 C CA . MET A 1 88 ? 6.945 -5.736 2.659 1.00 87.88 88 MET A CA 1
ATOM 704 C C . MET A 1 88 ? 7.889 -5.030 1.684 1.00 87.88 88 MET A C 1
ATOM 706 O O . MET A 1 88 ? 9.076 -4.897 1.983 1.00 87.88 88 MET A O 1
ATOM 710 N N . VAL A 1 89 ? 7.381 -4.523 0.55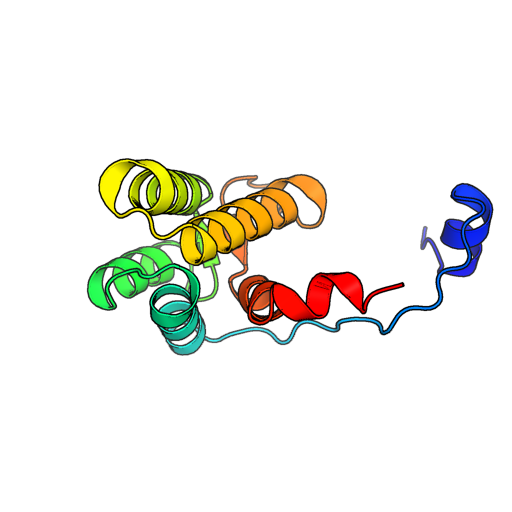7 1.00 85.94 89 VAL A N 1
ATOM 711 C CA . VAL A 1 89 ? 8.190 -3.765 -0.414 1.00 85.94 89 VAL A CA 1
ATOM 712 C C . VAL A 1 89 ? 8.756 -2.482 0.198 1.00 85.94 89 VAL A C 1
ATOM 714 O O . VAL A 1 89 ? 9.940 -2.187 0.011 1.00 85.94 89 VAL A O 1
ATOM 717 N N . GLY A 1 90 ? 7.953 -1.761 0.984 1.00 83.25 90 GLY A N 1
ATOM 718 C CA . GLY A 1 90 ? 8.396 -0.575 1.716 1.00 83.25 90 GLY A CA 1
ATOM 719 C C . GLY A 1 90 ? 9.483 -0.857 2.759 1.00 83.25 90 GLY A C 1
ATOM 720 O O . GLY A 1 90 ? 10.366 -0.025 2.951 1.00 83.25 90 GLY A O 1
ATOM 721 N N . CYS A 1 91 ? 9.453 -2.027 3.405 1.00 76.50 91 CYS A N 1
ATOM 722 C CA . CYS A 1 91 ? 10.437 -2.432 4.414 1.00 76.50 91 CYS A CA 1
ATOM 723 C C . CYS A 1 91 ? 11.730 -3.024 3.826 1.00 76.50 91 CYS A C 1
ATOM 725 O O . CYS A 1 91 ? 12.773 -2.934 4.468 1.00 76.50 91 CYS A O 1
ATOM 727 N N . THR A 1 92 ? 11.671 -3.663 2.651 1.00 74.38 92 THR A N 1
ATOM 728 C CA . THR A 1 92 ? 12.776 -4.501 2.137 1.00 74.38 92 THR A CA 1
ATOM 729 C C . THR A 1 92 ? 13.511 -3.918 0.934 1.00 74.38 92 THR A C 1
ATOM 731 O O . THR A 1 92 ? 14.728 -4.054 0.857 1.00 74.38 92 THR A O 1
ATOM 734 N N . ILE A 1 93 ? 12.807 -3.276 -0.003 1.00 65.25 9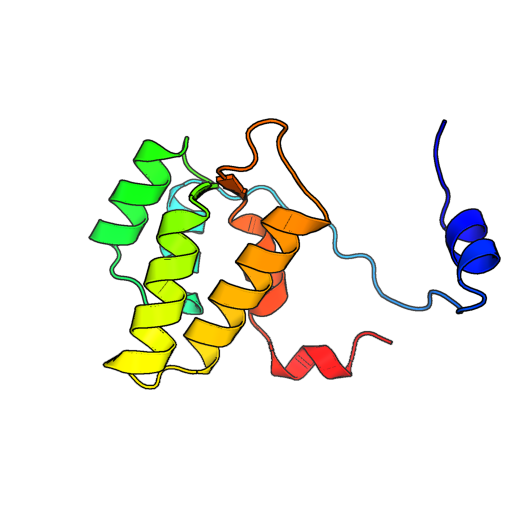3 ILE A N 1
ATOM 735 C CA . ILE A 1 93 ? 13.381 -2.900 -1.309 1.00 65.25 93 ILE A CA 1
ATOM 736 C C . ILE A 1 93 ? 13.631 -1.386 -1.393 1.00 65.25 93 ILE A C 1
ATOM 738 O O . ILE A 1 93 ? 14.488 -0.942 -2.153 1.00 65.25 93 ILE A O 1
ATOM 742 N N . LEU A 1 94 ? 12.886 -0.574 -0.632 1.00 60.22 94 LEU A N 1
ATOM 743 C CA . LEU A 1 94 ? 12.726 0.860 -0.914 1.00 60.22 94 LEU A CA 1
ATOM 744 C C . LEU A 1 94 ? 12.688 1.733 0.334 1.00 60.22 94 LEU A C 1
ATOM 746 O O . LEU A 1 94 ? 11.973 2.738 0.370 1.00 60.22 94 LEU A O 1
ATOM 750 N N . THR A 1 95 ? 13.443 1.351 1.357 1.00 52.12 95 THR A N 1
ATOM 751 C CA . THR A 1 95 ? 13.584 2.159 2.561 1.00 52.12 95 THR A CA 1
ATOM 752 C C . THR A 1 95 ? 14.168 3.524 2.197 1.00 52.12 95 THR A C 1
ATOM 754 O O . THR A 1 95 ? 15.369 3.729 2.034 1.00 52.12 95 THR A O 1
ATOM 757 N N . ASP A 1 96 ? 13.278 4.509 2.096 1.00 55.03 96 ASP A N 1
ATOM 758 C CA . ASP A 1 96 ? 13.562 5.855 2.565 1.00 55.03 96 ASP A CA 1
ATOM 759 C C . ASP A 1 96 ? 14.284 5.714 3.922 1.00 55.03 96 ASP A C 1
ATOM 761 O O . ASP A 1 96 ? 13.860 4.929 4.774 1.00 55.03 96 ASP A O 1
ATOM 765 N N . LYS A 1 97 ? 15.383 6.458 4.128 1.00 56.44 97 LYS A N 1
ATOM 766 C CA . LYS A 1 97 ? 16.158 6.473 5.386 1.00 56.44 97 LYS A CA 1
ATOM 767 C C . LYS A 1 97 ? 15.292 6.649 6.644 1.00 56.44 97 LYS A C 1
ATOM 769 O O . LYS A 1 97 ? 15.763 6.346 7.736 1.00 56.44 97 LYS A O 1
ATOM 774 N N . SER A 1 98 ? 14.072 7.163 6.511 1.00 62.47 98 SER A N 1
ATOM 775 C CA . SER A 1 98 ? 13.105 7.349 7.585 1.00 62.47 98 SER A CA 1
ATOM 776 C C . SER A 1 98 ? 12.416 6.065 8.049 1.00 62.47 98 SER A C 1
ATOM 778 O O . SER A 1 98 ? 11.856 6.089 9.137 1.00 62.47 98 SER A O 1
ATOM 780 N N . TYR A 1 99 ? 12.416 4.975 7.266 1.00 65.12 99 TYR A N 1
ATOM 781 C CA . TYR A 1 99 ? 11.698 3.716 7.547 1.00 65.12 99 TYR A CA 1
ATOM 782 C C . TYR A 1 99 ? 10.192 3.863 7.839 1.00 65.12 99 TYR A C 1
ATOM 784 O O . TYR A 1 99 ? 9.564 2.921 8.304 1.00 65.12 99 TYR A O 1
ATOM 792 N N . THR A 1 100 ? 9.581 5.024 7.589 1.00 80.69 100 THR A N 1
ATOM 793 C CA . THR A 1 100 ? 8.213 5.305 8.071 1.00 80.69 100 THR A CA 1
ATOM 794 C C . THR A 1 100 ? 7.168 5.346 6.967 1.00 80.69 100 THR A C 1
ATOM 796 O O . THR A 1 100 ? 5.974 5.267 7.259 1.00 80.69 100 THR A O 1
ATOM 799 N N . ARG A 1 101 ? 7.591 5.461 5.703 1.00 86.94 101 ARG A N 1
ATOM 800 C CA . ARG A 1 101 ? 6.714 5.749 4.562 1.00 86.94 101 ARG A CA 1
ATOM 801 C C . ARG A 1 101 ? 6.917 4.768 3.424 1.00 86.94 101 ARG A C 1
ATOM 803 O O . ARG A 1 101 ? 8.026 4.303 3.180 1.00 86.94 101 ARG A O 1
ATOM 810 N N . VAL A 1 102 ? 5.836 4.511 2.700 1.00 89.44 102 VAL A N 1
ATOM 811 C CA . VAL A 1 102 ? 5.800 3.648 1.525 1.00 89.44 102 VAL A CA 1
ATOM 812 C C . VAL A 1 102 ? 5.158 4.407 0.371 1.00 89.44 102 VAL A C 1
ATOM 814 O O . VAL A 1 102 ? 4.112 5.036 0.527 1.00 89.44 102 VAL A O 1
ATOM 817 N N . ASP A 1 103 ? 5.816 4.377 -0.784 1.00 91.50 103 ASP A N 1
ATOM 818 C CA . ASP A 1 103 ? 5.345 5.014 -2.015 1.00 91.50 103 ASP A CA 1
ATOM 819 C C . ASP A 1 103 ? 4.162 4.220 -2.597 1.00 91.50 103 ASP A C 1
ATOM 821 O O . ASP A 1 103 ? 4.259 3.013 -2.835 1.00 91.50 103 ASP A O 1
ATOM 825 N N . ALA A 1 104 ? 3.031 4.884 -2.828 1.00 92.69 104 ALA A N 1
ATOM 826 C CA . ALA A 1 104 ? 1.804 4.239 -3.283 1.00 92.69 104 ALA A CA 1
ATOM 827 C C . ALA A 1 104 ? 1.897 3.715 -4.727 1.00 92.69 104 ALA A C 1
ATOM 829 O O . ALA A 1 104 ? 1.090 2.871 -5.120 1.00 92.69 104 ALA A O 1
ATOM 830 N N . LYS A 1 105 ? 2.894 4.135 -5.523 1.00 91.50 105 LYS A N 1
ATOM 831 C CA . LYS A 1 105 ? 3.062 3.651 -6.909 1.00 91.50 105 LYS A CA 1
ATOM 832 C C . LYS A 1 105 ? 3.258 2.138 -7.020 1.00 91.50 105 LYS A C 1
ATOM 834 O O . LYS A 1 105 ? 2.954 1.543 -8.054 1.00 91.50 105 LYS A O 1
ATOM 839 N N . TRP A 1 106 ? 3.754 1.507 -5.958 1.00 90.44 106 TRP A N 1
ATOM 840 C CA . TRP A 1 106 ? 3.966 0.059 -5.912 1.00 90.44 106 TRP A CA 1
ATOM 841 C C . TRP A 1 106 ? 2.669 -0.721 -5.771 1.00 90.44 106 TRP A C 1
ATOM 843 O O . TRP A 1 106 ? 2.621 -1.884 -6.150 1.00 90.44 106 TRP A O 1
ATOM 853 N N . LEU A 1 107 ? 1.594 -0.077 -5.317 1.00 91.81 107 LEU A N 1
ATOM 854 C CA . LEU A 1 107 ? 0.289 -0.715 -5.196 1.00 91.81 107 LEU A CA 1
ATOM 855 C C . LEU A 1 107 ? -0.233 -1.218 -6.553 1.00 91.81 107 LEU A C 1
ATOM 857 O O . LEU A 1 107 ? -0.904 -2.244 -6.618 1.00 91.81 107 LEU A O 1
ATOM 861 N N . VAL A 1 108 ? 0.138 -0.541 -7.646 1.00 91.06 108 VAL A N 1
ATOM 862 C CA . VAL A 1 108 ? -0.206 -0.936 -9.022 1.00 91.06 108 VAL A CA 1
ATOM 863 C C . VAL A 1 108 ? 0.354 -2.318 -9.373 1.00 91.06 108 VAL A C 1
ATOM 865 O O . VAL A 1 108 ? -0.327 -3.088 -10.046 1.00 91.06 108 VAL A O 1
ATOM 868 N N . MET A 1 109 ? 1.539 -2.671 -8.864 1.00 86.75 109 MET A N 1
ATOM 869 C CA . MET A 1 109 ? 2.158 -3.984 -9.085 1.00 86.75 109 MET A CA 1
ATOM 870 C C . MET A 1 109 ? 1.324 -5.125 -8.484 1.00 86.75 109 MET A C 1
ATOM 872 O O . MET A 1 109 ? 1.355 -6.243 -8.985 1.00 86.75 109 MET A O 1
ATOM 876 N N . PHE A 1 110 ? 0.542 -4.835 -7.442 1.00 88.94 110 PHE A N 1
ATOM 877 C CA . PHE A 1 110 ? -0.305 -5.810 -6.752 1.00 88.94 110 PHE A CA 1
ATOM 878 C C . PHE A 1 110 ? -1.771 -5.749 -7.188 1.00 88.94 110 PHE A C 1
ATOM 880 O O . PHE A 1 110 ? -2.627 -6.383 -6.569 1.00 88.94 110 PHE A O 1
ATOM 887 N N . ARG A 1 111 ? -2.097 -4.976 -8.234 1.00 90.00 111 ARG A N 1
ATOM 888 C CA . ARG A 1 111 ? -3.468 -4.876 -8.755 1.00 90.00 111 ARG A CA 1
ATOM 889 C C . ARG A 1 111 ? -3.987 -6.257 -9.147 1.00 90.00 111 ARG A C 1
ATOM 891 O O . ARG A 1 111 ? -5.032 -6.685 -8.652 1.00 90.00 111 ARG A O 1
ATO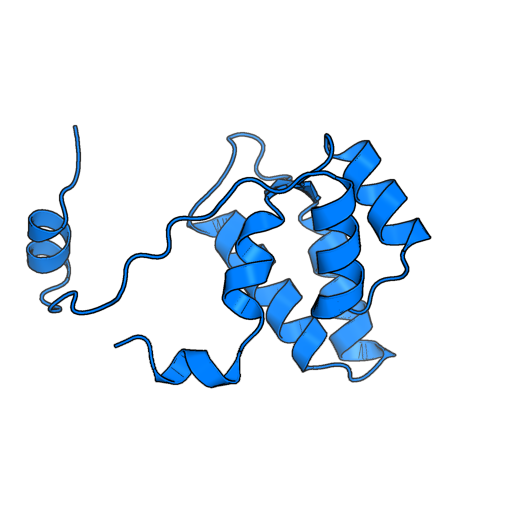M 898 N N . ASP A 1 112 ? -3.206 -6.961 -9.957 1.00 84.00 112 ASP A N 1
ATOM 899 C CA . ASP A 1 112 ? -3.513 -8.305 -10.417 1.00 84.00 112 ASP A CA 1
ATOM 900 C C . ASP A 1 112 ? -2.705 -9.349 -9.635 1.00 84.00 112 ASP A C 1
ATOM 902 O O . ASP A 1 112 ? -1.659 -9.823 -10.071 1.00 84.00 112 ASP A O 1
ATOM 906 N N . LEU A 1 113 ? -3.209 -9.709 -8.450 1.00 77.69 113 LEU A N 1
ATOM 907 C CA . LEU A 1 113 ? -2.645 -10.803 -7.652 1.00 77.69 113 LEU A CA 1
ATOM 908 C C . LEU A 1 113 ? -2.660 -12.132 -8.419 1.00 77.69 113 LEU A C 1
ATOM 910 O O . LEU A 1 113 ? -1.826 -12.999 -8.166 1.00 77.69 113 LEU A O 1
ATOM 914 N N . SER A 1 114 ? -3.590 -12.295 -9.366 1.00 72.00 114 SER A N 1
ATOM 915 C CA . SER A 1 114 ? -3.645 -13.494 -10.189 1.00 72.00 114 SER A CA 1
ATOM 916 C C . SER A 1 114 ? -2.479 -13.524 -11.166 1.00 72.00 114 SER A C 1
ATOM 918 O O . SER A 1 114 ? -1.884 -14.577 -11.315 1.00 72.00 114 SER A O 1
ATOM 920 N N . ALA A 1 115 ? -2.025 -12.393 -11.708 1.00 68.38 115 ALA A N 1
ATOM 921 C CA . ALA A 1 115 ? -0.834 -12.338 -12.556 1.00 68.38 115 ALA A CA 1
ATOM 922 C C . ALA A 1 115 ? 0.476 -12.683 -11.823 1.00 68.38 115 ALA A C 1
ATOM 924 O O . ALA A 1 115 ? 1.481 -12.925 -12.490 1.00 68.38 115 ALA A O 1
ATOM 925 N N . CYS A 1 116 ? 0.504 -12.778 -10.486 1.00 62.09 116 CYS A N 1
ATOM 926 C CA . CYS A 1 116 ? 1.728 -13.110 -9.750 1.00 62.09 116 CYS A CA 1
ATOM 927 C C . CYS A 1 116 ? 2.382 -14.429 -10.205 1.00 62.09 116 CYS A C 1
ATOM 929 O O . CYS A 1 116 ? 3.605 -14.523 -10.198 1.00 62.09 116 CYS A O 1
ATOM 931 N N . HIS A 1 117 ? 1.601 -15.418 -10.662 1.00 61.94 117 HIS A N 1
ATOM 932 C CA . HIS A 1 117 ? 2.142 -16.684 -11.186 1.00 61.94 117 HIS A CA 1
ATOM 933 C C . HIS A 1 117 ? 2.810 -16.561 -12.568 1.00 61.94 117 HIS A C 1
ATOM 935 O O . HIS A 1 117 ? 3.425 -17.517 -13.031 1.00 61.94 117 HIS A O 1
ATOM 941 N N . THR A 1 118 ? 2.671 -15.416 -13.242 1.00 59.81 118 THR A N 1
ATOM 942 C CA . THR A 1 118 ? 3.190 -15.188 -14.602 1.00 59.81 118 THR A CA 1
ATOM 943 C C . THR A 1 118 ? 4.568 -14.527 -14.621 1.00 59.81 118 THR A C 1
ATOM 945 O O . THR A 1 118 ? 5.223 -14.511 -15.662 1.00 59.81 118 THR A O 1
ATOM 948 N N . PHE A 1 119 ? 5.038 -14.009 -13.481 1.00 54.03 119 PHE A N 1
ATOM 949 C CA . PHE A 1 119 ? 6.387 -13.465 -13.350 1.00 54.03 119 PHE A CA 1
ATOM 950 C C . PHE A 1 119 ? 7.357 -14.611 -13.025 1.00 54.03 119 PHE A C 1
ATOM 952 O O . PHE A 1 119 ? 7.522 -14.977 -11.863 1.00 54.03 119 PHE A O 1
ATOM 959 N N . SER A 1 120 ? 7.963 -15.197 -14.062 1.00 50.66 120 SER A N 1
ATOM 960 C CA . SER A 1 120 ? 9.038 -16.201 -13.966 1.00 50.66 120 SER A CA 1
ATOM 961 C C . SER A 1 120 ? 10.403 -15.605 -14.285 1.00 50.66 120 SER A C 1
ATOM 963 O O . SER A 1 120 ? 10.505 -14.968 -15.359 1.00 50.66 120 SER A O 1
#

Sequence (120 aa):
MTITLDDVVCLLHLPVRSHFYTPVSVTQEQAVTLAVELLGESYEFALRETSAQRGGYCSQQWLYESYQRNANLYGRFDCAARGWMLMMVGCTILTDKSYTRVDAKWLVMFRDLSACHTFS

Foldseek 3Di:
DDQDPVNVCVVVVDDQPFDDDDFDADFLQRLLVLCCLQLVDDSVVSSVQCVVVVRQKGWLVVLVVSLCCCVPPVVVVRNNVLSVVQSCCCQPPNDDVVSTMTGSSCSVVSPPVVCPVVGD

Organism: Trifolium pratense (NCBI:txid57577)